Protein AF-A0A7L0TI26-F1 (afdb_monomer)

pLDDT: mean 75.17, std 16.86, range [39.56, 96.69]

Solvent-accessible surface area (backbone atoms only — not comparable to full-atom values): 11888 Å² total; per-residue (Å²): 134,84,81,83,80,82,78,73,81,81,73,83,84,64,82,58,52,67,58,52,54,49,54,55,62,73,55,52,99,80,68,76,98,76,77,72,77,77,75,80,73,85,70,81,77,80,80,77,80,80,79,79,77,79,92,80,79,85,79,78,82,95,80,79,99,70,81,89,44,79,84,71,50,60,67,69,59,46,51,52,57,52,65,76,45,57,50,60,48,44,63,67,46,39,44,74,75,40,71,71,47,29,54,59,55,62,37,57,66,60,28,47,56,49,36,55,70,67,40,94,54,92,70,87,73,80,82,53,95,85,63,59,37,62,58,51,36,33,55,49,52,52,47,53,54,57,57,67,57,74,48,76,88,57,86,88,82,86,71,92,84,65,85,91,72,90,79,91,79,82,87,86,130

Radius of gyration: 30.38 Å; Cα contacts (8 Å, |Δi|>4): 56; chains: 1; bounding box: 52×50×115 Å

Foldseek 3Di:
DDDDDDDDDDDPDDLCVVVVVVVVVVVPPPDDPDDDPPDPDPDDDDDDDPDDDDPDDDDDDDDDPDDPDLVVDDVVVNLVVVLPPQLCCLQPPQLVPDPVSVVVSPDLVSLVVSLVVLPPDDDPPPDDDPDDSSVSSNVSVVVCVCVVVVCPVPDDDDDSPDDDDDDDDDDDD

Sequence (173 aa):
PPPPAMEGSPAPHDPDRPAQEHVTRLRGPGTPPGCAPPPPTPGPSPPAPPSRPPSGLKRPPPEGGGAGGLLALPLELLLEICGYLGAREVRGVLPRVCRALREVARDAVAWRLRLQRSARGPFPVLEEEGFDWSAACVDLEEHLQRWGSGGASMEHFSLDEGHFASVDSVLLL

Nearest PDB structures (foldseek):
  2e32-assembly2_C  TM=8.661E-01  e=3.909E-02  Mus musculus
  2e31-assembly1_A  TM=8.065E-01  e=2.929E-02  Mus musculus
  3wso-assembly1_A  TM=8.003E-01  e=4.387E-02  Homo sapiens
  8zuh-assembly1_A  TM=8.034E-01  e=8.281E-02  Bos taurus

Secondary structure (DSSP, 8-state):
-PPPP-PPPPPP--TTHHHHHHHHHHH-TT--S--PPPPPP-PPPPPPPPP---S--PPPP--------GGGS-HHHHHHHHHTS-HHHHHHTHHHH-HHHHHHTT-HHHHHHHHHHHSSS-------TT--HHHHHHHHHHHHHHHHTTTTTPPP---S-------------

Organism: Podilymbus podiceps (NCBI:txid9252)

InterPro domains:
  IPR001810 F-box domain [PF12937] (71-112)
  IPR001810 F-box domain [PS50181] (67-114)
  IPR036047 F-box-like domain superfamily [SSF81383] (55-124)

Structure (mmCIF, N/CA/C/O backbone):
data_AF-A0A7L0TI26-F1
#
_entry.id   AF-A0A7L0TI26-F1
#
loop_
_atom_site.group_PDB
_atom_site.id
_atom_site.type_symbol
_atom_site.label_atom_id
_atom_site.label_alt_id
_atom_site.label_comp_id
_atom_site.label_asym_id
_atom_site.label_entity_id
_atom_site.label_seq_id
_atom_site.pdbx_PDB_ins_code
_atom_site.Cartn_x
_atom_site.Cartn_y
_atom_site.Cartn_z
_atom_site.occupancy
_atom_site.B_iso_or_equiv
_atom_site.auth_seq_id
_atom_site.auth_comp_id
_atom_site.auth_asym_id
_atom_site.auth_atom_id
_atom_site.pdbx_PDB_model_num
ATOM 1 N N . PRO A 1 1 ? 14.693 -17.197 -82.194 1.00 47.69 1 PRO A N 1
ATOM 2 C CA . PRO A 1 1 ? 15.148 -16.501 -80.962 1.00 47.69 1 PRO A CA 1
ATOM 3 C C . PRO A 1 1 ? 14.173 -16.849 -79.828 1.00 47.69 1 PRO A C 1
ATOM 5 O O . PRO A 1 1 ? 12.974 -16.738 -80.072 1.00 47.69 1 PRO A O 1
ATOM 8 N N . PRO A 1 2 ? 14.631 -17.355 -78.670 1.00 49.41 2 PRO A N 1
ATOM 9 C CA . PRO A 1 2 ? 13.745 -17.658 -77.545 1.00 49.41 2 PRO A CA 1
ATOM 10 C C . PRO A 1 2 ? 13.358 -16.370 -76.786 1.00 49.41 2 PRO A C 1
ATOM 12 O O . PRO A 1 2 ? 14.080 -15.375 -76.892 1.00 49.41 2 PRO A O 1
ATOM 15 N N . PRO A 1 3 ? 12.228 -16.351 -76.051 1.00 51.72 3 PRO A N 1
ATOM 16 C CA . PRO A 1 3 ? 11.813 -15.189 -75.265 1.00 51.72 3 PRO A CA 1
ATOM 17 C C . PRO A 1 3 ? 12.661 -15.040 -73.985 1.00 51.72 3 PRO A C 1
ATOM 19 O O . PRO A 1 3 ? 13.198 -16.038 -73.494 1.00 51.72 3 PRO A O 1
ATOM 22 N N . PRO A 1 4 ? 12.798 -13.815 -73.438 1.00 49.81 4 PRO A N 1
ATOM 23 C CA . PRO A 1 4 ? 13.584 -13.575 -72.234 1.00 49.81 4 PRO A CA 1
ATOM 24 C C . PRO A 1 4 ? 12.902 -14.181 -71.003 1.00 49.81 4 PRO A C 1
ATOM 26 O O . PRO A 1 4 ? 11.681 -14.125 -70.852 1.00 49.81 4 PRO A O 1
ATOM 29 N N . ALA A 1 5 ? 13.721 -14.780 -70.139 1.00 46.53 5 ALA A N 1
ATOM 30 C CA . ALA A 1 5 ? 13.312 -15.341 -68.863 1.00 46.53 5 ALA A CA 1
ATOM 31 C C . ALA A 1 5 ? 12.714 -14.244 -67.970 1.00 46.53 5 ALA A C 1
ATOM 33 O O . ALA A 1 5 ? 13.304 -13.180 -67.799 1.00 46.53 5 ALA A O 1
ATOM 34 N N . MET A 1 6 ? 11.534 -14.518 -67.414 1.00 45.44 6 MET A N 1
ATOM 35 C CA . MET A 1 6 ? 10.911 -13.690 -66.386 1.00 45.44 6 MET A CA 1
ATOM 36 C C . MET A 1 6 ? 11.789 -13.753 -65.135 1.00 45.44 6 MET A C 1
ATOM 38 O O . MET A 1 6 ? 11.888 -14.798 -64.489 1.00 45.44 6 MET A O 1
ATOM 42 N N . GLU A 1 7 ? 12.463 -12.645 -64.849 1.00 47.31 7 GLU A N 1
ATOM 43 C CA . GLU A 1 7 ? 13.284 -12.449 -63.660 1.00 47.31 7 GLU A CA 1
ATOM 44 C C . GLU A 1 7 ? 12.394 -12.569 -62.412 1.00 47.31 7 GLU A C 1
ATOM 46 O O . GLU A 1 7 ? 11.306 -11.994 -62.343 1.00 47.31 7 GLU A O 1
ATOM 51 N N . GLY A 1 8 ? 12.819 -13.427 -61.483 1.00 46.88 8 GLY A N 1
ATOM 52 C CA . GLY A 1 8 ? 12.027 -13.874 -60.343 1.00 46.88 8 GLY A CA 1
ATOM 53 C C . GLY A 1 8 ? 11.617 -12.745 -59.399 1.00 46.88 8 GLY A C 1
ATOM 54 O O . GLY A 1 8 ? 12.334 -11.763 -59.221 1.00 46.88 8 GLY A O 1
ATOM 55 N N . SER A 1 9 ? 10.450 -12.919 -58.773 1.00 42.00 9 SER A N 1
ATOM 56 C CA . SER A 1 9 ? 9.929 -12.051 -57.715 1.00 42.00 9 SER A CA 1
ATOM 57 C C . SER A 1 9 ? 10.995 -11.729 -56.657 1.00 42.00 9 SER A C 1
ATOM 59 O O . SER A 1 9 ? 11.684 -12.649 -56.205 1.00 42.00 9 SER A O 1
ATOM 61 N N . PRO A 1 10 ? 11.114 -10.465 -56.207 1.00 49.81 10 PRO A N 1
ATOM 62 C CA . PRO A 1 10 ? 12.013 -10.126 -55.114 1.00 49.81 10 PRO A CA 1
ATOM 63 C C . PRO A 1 10 ? 11.556 -10.846 -53.841 1.00 49.81 10 PRO A C 1
ATOM 65 O O . PRO A 1 10 ? 10.379 -10.816 -53.479 1.00 49.81 10 PRO A O 1
ATOM 68 N N . ALA A 1 11 ? 12.497 -11.535 -53.196 1.00 60.22 11 ALA A N 1
ATOM 69 C CA . ALA A 1 11 ? 12.281 -12.225 -51.932 1.00 60.22 11 ALA A CA 1
ATOM 70 C C . ALA A 1 11 ? 11.734 -11.257 -50.860 1.00 60.22 11 ALA A C 1
ATOM 72 O O . ALA A 1 11 ? 12.069 -10.068 -50.894 1.00 60.22 11 ALA A O 1
ATOM 73 N N . PRO A 1 12 ? 10.918 -11.740 -49.903 1.00 58.12 12 PRO A N 1
ATOM 74 C CA . PRO A 1 12 ? 10.415 -10.910 -48.815 1.00 58.12 12 PRO A CA 1
ATOM 75 C C . PRO A 1 12 ? 11.590 -10.302 -48.043 1.00 58.12 12 PRO A C 1
ATOM 77 O O . PRO A 1 12 ? 12.512 -11.005 -47.628 1.00 58.12 12 PRO A O 1
ATOM 80 N N . HIS A 1 13 ? 11.571 -8.978 -47.903 1.00 62.72 13 HIS A N 1
ATOM 81 C CA . HIS A 1 13 ? 12.557 -8.229 -47.139 1.00 62.72 13 HIS A CA 1
ATOM 82 C C . HIS A 1 13 ? 12.367 -8.548 -45.653 1.00 62.72 13 HIS A C 1
ATOM 84 O O . HIS A 1 13 ? 11.463 -8.012 -45.020 1.00 62.72 13 HIS A O 1
ATOM 90 N N . ASP A 1 14 ? 13.190 -9.452 -45.126 1.00 71.12 14 ASP A N 1
ATOM 91 C CA . ASP A 1 14 ? 13.201 -9.830 -43.714 1.00 71.12 14 ASP A CA 1
ATOM 92 C C . ASP A 1 14 ? 13.801 -8.683 -42.869 1.00 71.12 14 ASP A C 1
ATOM 94 O O . ASP A 1 14 ? 15.000 -8.397 -43.005 1.00 71.12 14 ASP A O 1
ATOM 98 N N . PRO A 1 15 ? 12.996 -7.994 -42.037 1.00 66.50 15 PRO A N 1
ATOM 99 C CA . PRO A 1 15 ? 13.456 -6.866 -41.227 1.00 66.50 15 PRO A CA 1
ATOM 100 C C . PRO A 1 15 ? 14.434 -7.281 -40.115 1.00 66.50 15 PRO A C 1
ATOM 102 O O . PRO A 1 15 ? 15.206 -6.439 -39.652 1.00 66.50 15 PRO A O 1
ATOM 105 N N . ASP A 1 16 ? 14.478 -8.564 -39.736 1.00 69.69 16 ASP A N 1
ATOM 106 C CA . ASP A 1 16 ? 15.345 -9.071 -38.662 1.00 69.69 16 ASP A CA 1
ATOM 107 C C . ASP A 1 16 ? 16.745 -9.457 -39.151 1.00 69.69 16 ASP A C 1
ATOM 109 O O . ASP A 1 16 ? 17.682 -9.636 -38.361 1.00 69.69 16 ASP A O 1
ATOM 113 N N . ARG A 1 17 ? 16.927 -9.550 -40.469 1.00 75.19 17 ARG A N 1
ATOM 114 C CA . ARG A 1 17 ? 18.200 -9.897 -41.103 1.00 75.19 17 ARG A CA 1
ATOM 115 C C . ARG A 1 17 ? 19.400 -9.056 -40.612 1.00 75.19 17 ARG A C 1
ATOM 117 O O . ARG A 1 17 ? 20.415 -9.661 -40.254 1.00 75.19 17 ARG A O 1
ATOM 124 N N . PRO A 1 18 ? 19.356 -7.707 -40.545 1.00 74.00 18 PRO A N 1
ATOM 125 C CA . PRO A 1 18 ? 20.487 -6.912 -40.052 1.00 74.00 18 PRO A CA 1
ATOM 126 C C . PRO A 1 18 ? 20.828 -7.193 -38.579 1.00 74.00 18 PRO A C 1
ATOM 128 O O . PRO A 1 18 ? 22.011 -7.215 -38.218 1.00 74.00 18 PRO A O 1
ATOM 131 N N . ALA A 1 19 ? 19.824 -7.461 -37.738 1.00 69.94 19 ALA A N 1
ATOM 132 C CA . ALA A 1 19 ? 20.022 -7.828 -36.338 1.00 69.94 19 ALA A CA 1
ATOM 133 C C . ALA A 1 19 ? 20.722 -9.190 -36.216 1.00 69.94 19 ALA A C 1
ATOM 135 O O . ALA A 1 19 ? 21.720 -9.324 -35.501 1.00 69.94 19 ALA A O 1
ATOM 136 N N . GLN A 1 20 ? 20.256 -10.186 -36.975 1.00 74.12 20 GLN A N 1
ATOM 137 C CA . GLN A 1 20 ? 20.843 -11.528 -37.016 1.00 74.12 20 GLN A CA 1
ATOM 138 C C . GLN A 1 20 ? 22.291 -11.508 -37.528 1.00 74.12 20 GLN A C 1
ATOM 140 O O . GLN A 1 20 ? 23.161 -12.172 -36.955 1.00 74.12 20 GLN A O 1
ATOM 145 N N . GLU A 1 21 ? 22.589 -10.713 -38.560 1.00 78.19 21 GLU A N 1
ATOM 146 C CA . GLU A 1 21 ? 23.952 -10.526 -39.072 1.00 78.19 21 GLU A CA 1
ATOM 147 C C . GLU A 1 21 ? 24.871 -9.874 -38.024 1.00 78.19 21 GLU A C 1
ATOM 149 O O . GLU A 1 21 ? 26.036 -10.258 -37.891 1.00 78.19 21 GLU A O 1
ATOM 154 N N . HIS A 1 22 ? 24.365 -8.913 -37.242 1.00 69.69 22 HIS A N 1
ATOM 155 C CA . HIS A 1 22 ? 25.121 -8.295 -36.151 1.00 69.69 22 HIS A CA 1
ATOM 156 C C . HIS A 1 22 ? 25.422 -9.292 -35.020 1.00 69.69 22 HIS A C 1
ATOM 158 O O . HIS A 1 22 ? 26.583 -9.441 -34.637 1.00 69.69 22 HIS A O 1
ATOM 164 N N . VAL A 1 23 ? 24.418 -10.049 -34.558 1.00 75.31 23 VAL A N 1
ATOM 165 C CA . VAL A 1 23 ? 24.591 -11.119 -33.553 1.00 75.31 23 VAL A CA 1
ATOM 166 C C . VAL A 1 23 ? 25.590 -12.176 -34.034 1.00 75.31 23 VAL A C 1
ATOM 168 O O . VAL A 1 23 ? 26.449 -12.622 -33.272 1.00 75.31 23 VAL A O 1
ATOM 171 N N . THR A 1 24 ? 25.520 -12.549 -35.313 1.00 76.00 24 THR A N 1
ATOM 172 C CA . THR A 1 24 ? 26.429 -13.533 -35.917 1.00 76.00 24 THR A CA 1
ATOM 173 C C . THR A 1 24 ? 27.865 -13.009 -35.983 1.00 76.00 24 THR A C 1
ATOM 175 O O . THR A 1 24 ? 28.796 -13.753 -35.673 1.00 76.00 24 THR A O 1
ATOM 178 N N . ARG A 1 25 ? 28.063 -11.724 -36.313 1.00 72.62 25 ARG A N 1
ATOM 179 C CA . ARG A 1 25 ? 29.390 -11.081 -36.291 1.00 72.62 25 ARG A CA 1
ATOM 180 C C . ARG A 1 25 ? 29.990 -11.028 -34.886 1.00 72.62 25 ARG A C 1
ATOM 182 O O . ARG A 1 25 ? 31.181 -11.291 -34.742 1.00 72.62 25 ARG A O 1
ATOM 189 N N . LEU A 1 26 ? 29.180 -10.742 -33.865 1.00 67.25 26 LEU A N 1
ATOM 190 C CA . LEU A 1 26 ? 29.629 -10.722 -32.467 1.00 67.25 26 LEU A CA 1
ATOM 191 C C . LEU A 1 26 ? 29.969 -12.118 -31.925 1.00 67.25 26 LEU A C 1
ATOM 193 O O . LEU A 1 26 ? 30.848 -12.240 -31.076 1.00 67.25 26 LEU A O 1
ATOM 197 N N . ARG A 1 27 ? 29.310 -13.177 -32.419 1.00 69.06 27 ARG A N 1
ATOM 198 C CA . ARG A 1 27 ? 29.571 -14.561 -31.981 1.00 69.06 27 ARG A CA 1
ATOM 199 C C . ARG A 1 27 ? 30.956 -15.097 -32.369 1.00 69.06 27 ARG A C 1
ATOM 201 O O . ARG A 1 27 ? 31.422 -16.024 -31.714 1.00 69.06 27 ARG A O 1
ATOM 208 N N . GLY A 1 28 ? 31.618 -14.524 -33.380 1.00 57.25 28 GLY A N 1
ATOM 209 C CA . GLY A 1 28 ? 32.938 -14.958 -33.859 1.00 57.25 28 GLY A CA 1
ATOM 210 C C . GLY A 1 28 ? 32.989 -16.414 -34.378 1.00 57.25 28 GLY A C 1
ATOM 211 O O . GLY A 1 28 ? 32.074 -17.211 -34.155 1.00 57.25 28 GLY A O 1
ATOM 212 N N . PRO A 1 29 ? 34.055 -16.820 -35.092 1.00 54.50 29 PRO A N 1
ATOM 213 C CA . PRO A 1 29 ? 34.255 -18.209 -35.498 1.00 54.50 29 PRO A CA 1
ATOM 214 C C . PRO A 1 29 ? 34.788 -19.016 -34.306 1.00 54.50 29 PRO A C 1
ATOM 216 O O . PRO A 1 29 ? 35.989 -19.242 -34.184 1.00 54.50 29 PRO A O 1
ATOM 219 N N . GLY A 1 30 ? 33.913 -19.411 -33.379 1.00 51.66 30 GLY A N 1
ATOM 220 C CA . GLY A 1 30 ? 34.376 -20.149 -32.200 1.00 51.66 30 GLY A CA 1
ATOM 221 C C . GLY A 1 30 ? 33.335 -20.719 -31.245 1.00 51.66 30 GLY A C 1
ATOM 222 O O . GLY A 1 30 ? 33.731 -21.318 -30.250 1.00 51.66 30 GLY A O 1
ATOM 223 N N . THR A 1 31 ? 32.030 -20.589 -31.496 1.00 46.47 31 THR A N 1
ATOM 224 C CA . THR A 1 31 ? 31.023 -21.186 -30.603 1.00 46.47 31 THR A CA 1
ATOM 225 C C . THR A 1 31 ? 30.113 -22.140 -31.377 1.00 46.47 31 THR A C 1
ATOM 227 O O . THR A 1 31 ? 29.402 -21.691 -32.277 1.00 46.47 31 THR A O 1
ATOM 230 N N . PRO A 1 32 ? 30.121 -23.454 -31.076 1.00 49.56 32 PRO A N 1
ATOM 231 C CA . PRO A 1 32 ? 29.207 -24.393 -31.714 1.00 49.56 32 PRO A CA 1
ATOM 232 C C . PRO A 1 32 ? 27.744 -24.041 -31.382 1.00 49.56 32 PRO A C 1
ATOM 234 O O . PRO A 1 32 ? 27.464 -23.511 -30.299 1.00 49.56 32 PRO A O 1
ATOM 237 N N . PRO A 1 33 ? 26.787 -24.352 -32.274 1.00 50.62 33 PRO A N 1
ATOM 238 C CA . PRO A 1 33 ? 25.368 -24.214 -31.988 1.00 50.62 33 PRO A CA 1
ATOM 239 C C . PRO A 1 33 ? 24.974 -25.323 -31.010 1.00 50.62 33 PRO A C 1
ATOM 241 O O . PRO A 1 33 ? 24.656 -26.438 -31.406 1.00 50.62 33 PRO A O 1
ATOM 244 N N . GLY A 1 34 ? 25.072 -25.047 -29.714 1.00 50.56 34 GLY A N 1
ATOM 245 C CA . GLY A 1 34 ? 24.763 -26.053 -28.705 1.00 50.56 34 GLY A CA 1
ATOM 246 C C . GLY A 1 34 ? 25.492 -25.828 -27.397 1.00 50.56 34 GLY A C 1
ATOM 247 O O . GLY A 1 34 ? 26.271 -26.668 -26.972 1.00 50.56 34 GLY A O 1
ATOM 248 N N . CYS A 1 35 ? 25.220 -24.710 -26.736 1.00 39.56 35 CYS A N 1
ATOM 249 C CA . CYS A 1 35 ? 25.340 -24.671 -25.286 1.00 39.56 35 CYS A CA 1
ATOM 250 C C . CYS A 1 35 ? 23.985 -24.214 -24.759 1.00 39.56 35 CYS A C 1
ATOM 252 O O . CYS A 1 35 ? 23.772 -23.053 -24.421 1.00 39.56 35 CYS A O 1
ATOM 254 N N . ALA A 1 36 ? 23.019 -25.134 -24.810 1.00 50.75 36 ALA A N 1
ATOM 255 C CA . ALA A 1 36 ? 21.872 -25.030 -23.929 1.00 50.75 36 ALA A CA 1
ATOM 256 C C . ALA A 1 36 ? 22.425 -24.965 -22.494 1.00 50.75 36 ALA A C 1
ATOM 258 O O . ALA A 1 36 ? 23.308 -25.767 -22.167 1.00 50.75 36 ALA A O 1
ATOM 259 N N . PRO A 1 37 ? 21.963 -24.034 -21.642 1.00 55.78 37 PRO A N 1
ATOM 260 C CA . PRO A 1 37 ? 22.265 -24.136 -20.225 1.00 55.78 37 PRO A CA 1
ATOM 261 C C . PRO A 1 37 ? 21.799 -25.525 -19.757 1.00 55.78 37 PRO A C 1
ATOM 263 O O . PRO A 1 37 ? 20.734 -25.979 -20.194 1.00 55.78 37 PRO A O 1
ATOM 266 N N . PRO A 1 38 ? 22.587 -26.240 -18.935 1.00 56.94 38 PRO A N 1
ATOM 267 C CA . PRO A 1 38 ? 22.138 -27.516 -18.403 1.00 56.94 38 PRO A CA 1
ATOM 268 C C . PRO A 1 38 ? 20.784 -27.303 -17.708 1.00 56.94 38 PRO A C 1
ATOM 270 O O . PRO A 1 38 ? 20.588 -26.255 -17.081 1.00 56.94 38 PRO A O 1
ATOM 273 N N . PRO A 1 39 ? 19.837 -28.252 -17.812 1.00 60.09 39 PRO A N 1
ATOM 274 C CA . PRO A 1 39 ? 18.621 -28.168 -17.020 1.00 60.09 39 PRO A CA 1
ATOM 275 C C . PRO A 1 39 ? 19.021 -28.040 -15.544 1.00 60.09 39 PRO A C 1
ATOM 277 O O . PRO A 1 39 ? 19.988 -28.690 -15.126 1.00 60.09 39 PRO A O 1
ATOM 280 N N . PRO A 1 40 ? 18.322 -27.214 -14.746 1.00 50.47 40 PRO A N 1
ATOM 281 C CA . PRO A 1 40 ? 18.571 -27.179 -13.317 1.00 50.47 40 PRO A CA 1
ATOM 282 C C . PRO A 1 40 ? 18.421 -28.604 -12.783 1.00 50.47 40 PRO A C 1
ATOM 284 O O . PRO A 1 40 ? 17.412 -29.274 -13.014 1.00 50.47 40 PRO A O 1
ATOM 287 N N . THR A 1 41 ? 19.459 -29.087 -12.109 1.00 54.56 41 THR A N 1
ATOM 288 C CA . THR A 1 41 ? 19.406 -30.325 -11.340 1.00 54.56 41 THR A CA 1
ATOM 289 C C . THR A 1 41 ? 18.197 -30.259 -10.403 1.00 54.56 41 THR A C 1
ATOM 291 O O . THR A 1 41 ? 18.020 -29.240 -9.729 1.00 54.56 41 THR A O 1
ATOM 294 N N . PRO A 1 42 ? 17.347 -31.300 -10.329 1.00 54.09 42 PRO A N 1
ATOM 295 C CA . PRO A 1 42 ? 16.306 -31.343 -9.317 1.00 54.09 42 PRO A CA 1
ATOM 296 C C . PRO A 1 42 ? 16.991 -31.367 -7.949 1.00 54.09 42 PRO A C 1
ATOM 298 O O . PRO A 1 42 ? 17.608 -32.358 -7.557 1.00 54.09 42 PRO A O 1
ATOM 301 N N . GLY A 1 43 ? 16.942 -30.230 -7.254 1.00 49.78 43 GLY A N 1
ATOM 302 C CA . GLY A 1 43 ? 17.369 -30.126 -5.868 1.00 49.78 43 GLY A CA 1
ATOM 303 C C . GLY A 1 43 ? 16.568 -31.095 -4.991 1.00 49.78 43 GLY A C 1
ATOM 304 O O . GLY A 1 43 ? 15.442 -31.462 -5.343 1.00 49.78 43 GLY A O 1
ATOM 305 N N . PRO A 1 44 ? 17.138 -31.543 -3.861 1.00 57.88 44 PRO A N 1
ATOM 306 C CA . PRO A 1 44 ? 16.470 -32.479 -2.969 1.00 57.88 44 PRO A CA 1
ATOM 307 C C . PRO A 1 44 ? 15.127 -31.908 -2.501 1.00 57.88 44 PRO A C 1
ATOM 309 O O . PRO A 1 44 ? 15.024 -30.729 -2.159 1.00 57.88 44 PRO A O 1
ATOM 312 N N . SER A 1 45 ? 14.099 -32.759 -2.510 1.00 61.16 45 SER A N 1
ATOM 313 C CA . SER A 1 45 ? 12.752 -32.434 -2.043 1.00 61.16 45 SER A CA 1
ATOM 314 C C . SER A 1 45 ? 12.782 -31.765 -0.663 1.00 61.16 45 SER A C 1
ATOM 316 O O . SER A 1 45 ? 13.567 -32.180 0.195 1.00 61.16 45 SER A O 1
ATOM 318 N N . PRO A 1 46 ? 11.915 -30.769 -0.407 1.00 63.94 46 PRO A N 1
ATOM 319 C CA . PRO A 1 46 ? 11.802 -30.191 0.923 1.00 63.94 46 PRO A CA 1
ATOM 320 C C . PRO A 1 46 ? 11.355 -31.274 1.922 1.00 63.94 46 PRO A C 1
ATOM 322 O O . PRO A 1 46 ? 10.488 -32.089 1.588 1.00 63.94 46 PRO A O 1
ATOM 325 N N . PRO A 1 47 ? 11.917 -31.310 3.143 1.00 60.28 47 PRO A N 1
ATOM 326 C CA . PRO A 1 47 ? 11.420 -32.199 4.180 1.00 60.28 47 PRO A CA 1
ATOM 327 C C . PRO A 1 47 ? 9.965 -31.848 4.513 1.00 60.28 47 PRO A C 1
ATOM 329 O O . PRO A 1 47 ? 9.580 -30.678 4.557 1.00 60.28 47 PRO A O 1
ATOM 332 N N . ALA A 1 48 ? 9.162 -32.890 4.730 1.00 59.47 48 ALA A N 1
ATOM 333 C CA . ALA A 1 48 ? 7.762 -32.795 5.118 1.00 59.47 48 ALA A CA 1
ATOM 334 C C . ALA A 1 48 ? 7.565 -31.844 6.318 1.00 59.47 48 ALA A C 1
ATOM 336 O O . ALA A 1 48 ? 8.420 -31.802 7.210 1.00 59.47 48 ALA A O 1
ATOM 337 N N . PRO A 1 49 ? 6.442 -31.103 6.386 1.00 66.31 49 PRO A N 1
ATOM 338 C CA . PRO A 1 49 ? 6.147 -30.277 7.548 1.00 66.31 49 PRO A CA 1
ATOM 339 C C . PRO A 1 49 ? 6.039 -31.161 8.802 1.00 66.31 49 PRO A C 1
ATOM 341 O O . PRO A 1 49 ? 5.458 -32.250 8.728 1.00 66.31 49 PRO A O 1
ATOM 344 N N . PRO A 1 50 ? 6.567 -30.726 9.960 1.00 58.94 50 PRO A N 1
ATOM 345 C CA . PRO A 1 50 ? 6.400 -31.469 11.197 1.00 58.94 50 PRO A CA 1
ATOM 346 C C . PRO A 1 50 ? 4.915 -31.600 11.543 1.00 58.94 50 PRO A C 1
ATOM 348 O O . PRO A 1 50 ? 4.130 -30.655 11.442 1.00 58.94 50 PRO A O 1
ATOM 351 N N . SER A 1 51 ? 4.557 -32.814 11.951 1.00 53.62 51 SER A N 1
ATOM 352 C CA . SER A 1 51 ? 3.228 -33.227 12.370 1.00 53.62 51 SER A CA 1
ATOM 353 C C . SER A 1 51 ? 2.592 -32.241 13.348 1.00 53.62 51 SER A C 1
ATOM 355 O O . SER A 1 51 ? 3.143 -31.910 14.397 1.00 53.62 51 SER A O 1
ATOM 357 N N . ARG A 1 52 ? 1.378 -31.824 12.989 1.00 58.72 52 ARG A N 1
ATOM 358 C CA . ARG A 1 52 ? 0.393 -31.123 13.816 1.00 58.72 52 ARG A CA 1
ATOM 359 C C . ARG A 1 52 ? 0.367 -31.691 15.253 1.00 58.72 52 ARG A C 1
ATOM 361 O O . ARG A 1 52 ? 0.164 -32.898 15.399 1.00 58.72 52 ARG A O 1
ATOM 368 N N . PRO A 1 53 ? 0.513 -30.870 16.311 1.00 62.16 53 PRO A N 1
ATOM 369 C CA . PRO A 1 53 ? 0.322 -31.350 17.676 1.00 62.16 53 PRO A CA 1
ATOM 370 C C . PRO A 1 53 ? -1.151 -31.747 17.899 1.00 62.16 53 PRO A C 1
ATOM 372 O O . PRO A 1 53 ? -2.050 -31.167 17.274 1.00 62.16 53 PRO A O 1
ATOM 375 N N . PRO A 1 54 ? -1.428 -32.744 18.759 1.00 50.03 54 PRO A N 1
ATOM 376 C CA . PRO A 1 54 ? -2.778 -33.237 18.987 1.00 50.03 54 PRO A CA 1
ATOM 377 C C . PRO A 1 54 ? -3.671 -32.136 19.566 1.00 50.03 54 PRO A C 1
ATOM 379 O O . PRO A 1 54 ? -3.318 -31.444 20.520 1.00 50.03 54 PRO A O 1
ATOM 382 N N . SER A 1 55 ? -4.860 -31.994 18.979 1.00 56.59 55 SER A N 1
ATOM 383 C CA . SER A 1 55 ? -5.962 -31.218 19.540 1.00 56.59 55 SER A CA 1
ATOM 384 C C . SER A 1 55 ? -6.272 -31.731 20.946 1.00 56.59 55 SER A C 1
ATOM 386 O O . SER A 1 55 ? -6.756 -32.847 21.105 1.00 56.59 55 SER A O 1
ATOM 388 N N . GLY A 1 56 ? -5.990 -30.921 21.965 1.00 55.59 56 GLY A N 1
ATOM 389 C CA . GLY A 1 56 ? -6.228 -31.333 23.342 1.00 55.59 56 GLY A CA 1
ATOM 390 C C . GLY A 1 56 ? -5.758 -30.337 24.392 1.00 55.59 56 GLY A C 1
ATOM 391 O O . GLY A 1 56 ? -5.004 -30.718 25.277 1.00 55.59 56 GLY A O 1
ATOM 392 N N . LEU A 1 57 ? -6.224 -29.084 24.344 1.00 49.50 57 LEU A N 1
ATOM 393 C CA . LEU A 1 57 ? -6.283 -28.264 25.557 1.00 49.50 57 LEU A CA 1
ATOM 394 C C . LEU A 1 57 ? -7.729 -27.872 25.863 1.00 49.50 57 LEU A C 1
ATOM 396 O O . LEU A 1 57 ? -8.412 -27.173 25.119 1.00 49.50 57 LEU A O 1
ATOM 400 N N . LYS A 1 58 ? -8.170 -28.413 26.993 1.00 51.88 58 LYS A N 1
ATOM 401 C CA . LYS A 1 58 ? -9.451 -28.255 27.668 1.00 51.88 58 LYS A CA 1
ATOM 402 C C . LYS A 1 58 ? -9.721 -26.761 27.908 1.00 51.88 58 LYS A C 1
ATOM 404 O O . LYS A 1 58 ? -8.972 -26.109 28.627 1.00 51.88 58 LYS A O 1
ATOM 409 N N . ARG A 1 59 ? -10.780 -26.228 27.290 1.00 52.81 59 ARG A N 1
ATOM 410 C CA . ARG A 1 59 ? -11.275 -24.856 27.492 1.00 52.81 59 ARG A CA 1
ATOM 411 C C . ARG A 1 59 ? -11.694 -24.675 28.968 1.00 52.81 59 ARG A C 1
ATOM 413 O O . ARG A 1 59 ? -12.551 -25.441 29.410 1.00 52.81 59 ARG A O 1
ATOM 420 N N . PRO A 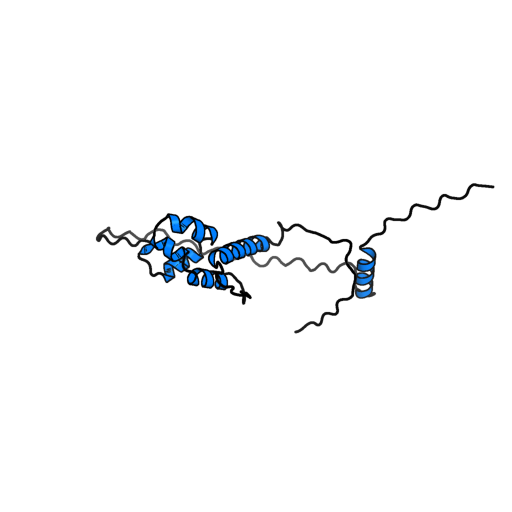1 60 ? -11.135 -23.715 29.729 1.00 56.56 60 PRO A N 1
ATOM 421 C CA . PRO A 1 60 ? -11.683 -23.343 31.034 1.00 56.56 60 PRO A CA 1
ATOM 422 C C . PRO A 1 60 ? -13.014 -22.574 30.871 1.00 56.56 60 PRO A C 1
ATOM 424 O O . PRO A 1 60 ? -13.269 -22.026 29.794 1.00 56.56 60 PRO A O 1
ATOM 427 N N . PRO A 1 61 ? -13.895 -22.585 31.890 1.00 53.47 61 PRO A N 1
ATOM 428 C CA . PRO A 1 61 ? -15.267 -22.081 31.787 1.00 53.47 61 PRO A CA 1
ATOM 429 C C . PRO A 1 61 ? -15.335 -20.556 31.562 1.00 53.47 61 PRO A C 1
ATOM 431 O O . PRO A 1 61 ? -14.378 -19.849 31.881 1.00 53.47 61 PRO A O 1
ATOM 434 N N . PRO A 1 62 ? -16.452 -20.042 31.005 1.00 57.50 62 PRO A N 1
ATOM 435 C CA . PRO A 1 62 ? -16.614 -18.631 30.682 1.00 57.50 62 PRO A CA 1
ATOM 436 C C . PRO A 1 62 ? -17.067 -17.846 31.917 1.00 57.50 62 PRO A C 1
ATOM 438 O O . PRO A 1 62 ? -18.244 -17.837 32.254 1.00 57.50 62 PRO A O 1
ATOM 441 N N . GLU A 1 63 ? -16.139 -17.154 32.567 1.00 48.94 63 GLU A N 1
ATOM 442 C CA . GLU A 1 63 ? -16.440 -16.216 33.650 1.00 48.94 63 GLU A CA 1
ATOM 443 C C . GLU A 1 63 ? -15.798 -14.863 33.301 1.00 48.94 63 GLU A C 1
ATOM 445 O O . GLU A 1 63 ? -14.576 -14.756 33.218 1.00 48.94 63 GLU A O 1
ATOM 450 N N . GLY A 1 64 ? -16.626 -13.837 33.070 1.00 44.88 64 GLY A N 1
ATOM 451 C CA . GLY A 1 64 ? -16.192 -12.437 32.968 1.00 44.88 64 GLY A CA 1
ATOM 452 C C . GLY A 1 64 ? -16.357 -11.800 31.586 1.00 44.88 64 GLY A C 1
ATOM 453 O O . GLY A 1 64 ? -15.508 -11.927 30.709 1.00 44.88 64 GLY A O 1
ATOM 454 N N . GLY A 1 65 ? -17.455 -11.062 31.406 1.00 52.97 65 GLY A N 1
ATOM 455 C CA . GLY A 1 65 ? -17.729 -10.230 30.236 1.00 52.97 65 GLY A CA 1
ATOM 456 C C . GLY A 1 65 ? -16.665 -9.154 30.005 1.00 52.97 65 GLY A C 1
ATOM 457 O O . GLY A 1 65 ? -16.664 -8.111 30.647 1.00 52.97 65 GLY A O 1
ATOM 458 N N . GLY A 1 66 ? -15.800 -9.413 29.032 1.00 52.06 66 GLY A N 1
ATOM 459 C CA . GLY A 1 66 ? -14.857 -8.476 28.433 1.00 52.06 66 GLY A CA 1
ATOM 460 C C . GLY A 1 66 ? -14.334 -9.127 27.162 1.00 52.06 66 GLY A C 1
ATOM 461 O O . GLY A 1 66 ? -13.267 -9.726 27.157 1.00 52.06 66 GLY A O 1
ATOM 462 N N . ALA A 1 67 ? -15.167 -9.144 26.121 1.00 53.50 67 ALA A N 1
ATOM 463 C CA . ALA A 1 67 ? -14.905 -9.877 24.891 1.00 53.50 67 ALA A CA 1
ATOM 464 C C . ALA A 1 67 ? -13.572 -9.437 24.263 1.00 53.50 67 ALA A C 1
ATOM 466 O O . ALA A 1 67 ? -13.455 -8.320 23.760 1.00 53.50 67 ALA A O 1
ATOM 467 N N . GLY A 1 68 ? -12.587 -10.339 24.267 1.00 67.56 68 GLY A N 1
ATOM 468 C CA . GLY A 1 68 ? -11.351 -10.230 23.494 1.00 67.56 68 GLY A CA 1
ATOM 469 C C . GLY A 1 68 ? -11.648 -10.272 21.996 1.00 67.56 68 GLY A C 1
ATOM 470 O O . GLY A 1 68 ? -11.522 -11.312 21.356 1.00 67.56 68 GLY A O 1
ATOM 471 N N . GLY A 1 69 ? -12.125 -9.151 21.460 1.00 83.62 69 GLY A N 1
ATOM 472 C CA . GLY A 1 69 ? -12.406 -8.958 20.042 1.00 83.62 69 GLY A CA 1
ATOM 473 C C . GLY A 1 69 ? -11.233 -8.315 19.308 1.00 83.62 69 GLY A C 1
ATOM 474 O O . GLY A 1 69 ? -10.333 -7.751 19.920 1.00 83.62 69 GLY A O 1
ATOM 475 N N . LEU A 1 70 ? -11.287 -8.336 17.975 1.00 89.50 70 LEU A N 1
ATOM 476 C CA . LEU A 1 70 ? -10.284 -7.724 17.093 1.00 89.50 70 LEU A CA 1
ATOM 477 C C . LEU A 1 70 ? -9.952 -6.266 17.478 1.00 89.50 70 LEU A C 1
ATOM 479 O O . LEU A 1 70 ? -8.804 -5.853 17.400 1.00 89.50 70 LEU A O 1
ATOM 483 N N . LEU A 1 71 ? -10.953 -5.500 17.925 1.00 89.81 71 LEU A N 1
ATOM 484 C CA . LEU A 1 71 ? -10.803 -4.087 18.299 1.00 89.81 71 LEU A CA 1
ATOM 485 C C . LEU A 1 71 ? -10.270 -3.863 19.722 1.00 89.81 71 LEU A C 1
ATOM 487 O O . LEU A 1 71 ? -10.015 -2.724 20.092 1.00 89.81 71 LEU A O 1
ATOM 491 N N . ALA A 1 72 ? -10.136 -4.920 20.526 1.00 92.31 72 ALA A N 1
ATOM 492 C CA . ALA A 1 72 ? -9.488 -4.853 21.835 1.00 92.31 72 ALA A CA 1
ATOM 493 C C . ALA A 1 72 ? -7.963 -5.041 21.732 1.00 92.31 72 ALA A C 1
ATOM 495 O O . ALA A 1 72 ? -7.258 -4.921 22.732 1.00 92.31 72 ALA A O 1
ATOM 496 N N . LEU A 1 73 ? -7.457 -5.365 20.537 1.00 92.62 73 LEU A N 1
ATOM 497 C CA . LEU A 1 73 ? -6.030 -5.498 20.277 1.00 92.62 73 LEU A CA 1
ATOM 498 C C . LEU A 1 73 ? -5.350 -4.120 20.227 1.00 92.62 73 LEU A C 1
ATOM 500 O O . LEU A 1 73 ? -5.964 -3.153 19.769 1.00 92.62 73 LEU A O 1
ATOM 504 N N . PRO A 1 74 ? -4.064 -4.038 20.613 1.00 93.06 74 PRO A N 1
ATOM 505 C CA . PRO A 1 74 ? -3.204 -2.918 20.248 1.00 93.06 74 PRO A CA 1
ATOM 506 C C . PRO A 1 74 ? -3.257 -2.637 18.741 1.00 93.06 74 PRO A C 1
ATOM 508 O O . PRO A 1 74 ? -3.363 -3.562 17.926 1.00 93.06 74 PRO A O 1
ATOM 511 N N . LEU A 1 75 ? -3.176 -1.358 18.374 1.00 89.75 75 LEU A N 1
ATOM 512 C CA . LEU A 1 75 ? -3.317 -0.901 16.990 1.00 89.75 75 LEU A CA 1
ATOM 513 C C . LEU A 1 75 ? -2.280 -1.550 16.065 1.00 89.75 75 LEU A C 1
ATOM 515 O O . LEU A 1 75 ? -2.590 -1.867 14.922 1.00 89.75 75 LEU A O 1
ATOM 519 N N . GLU A 1 76 ? -1.077 -1.808 16.563 1.00 93.44 76 GLU A N 1
ATOM 520 C CA . GLU A 1 76 ? 0.016 -2.437 15.826 1.00 93.44 76 GLU A CA 1
ATOM 521 C C . GLU A 1 76 ? -0.364 -3.846 15.363 1.00 93.44 76 GLU A C 1
ATOM 523 O O . GLU A 1 76 ? -0.155 -4.194 14.203 1.00 93.44 76 GLU A O 1
ATOM 528 N N . LEU A 1 77 ? -0.988 -4.641 16.242 1.00 93.19 77 LEU A N 1
ATOM 529 C CA . LEU A 1 77 ? -1.452 -5.986 15.895 1.00 93.19 77 LEU A CA 1
ATOM 530 C C . LEU A 1 77 ? -2.617 -5.932 14.911 1.00 93.19 77 LEU A C 1
ATOM 532 O O . LEU A 1 77 ? -2.692 -6.753 14.000 1.00 93.19 77 LEU A O 1
ATOM 536 N N . LEU A 1 78 ? -3.513 -4.956 15.065 1.00 92.19 78 LEU A N 1
ATOM 537 C CA . LEU A 1 78 ? -4.602 -4.743 14.118 1.00 92.19 78 LEU A CA 1
ATOM 538 C C . LEU A 1 78 ? -4.070 -4.381 12.722 1.00 92.19 78 LEU A C 1
ATOM 540 O O . LEU A 1 78 ? -4.529 -4.944 11.730 1.00 92.19 78 LEU A O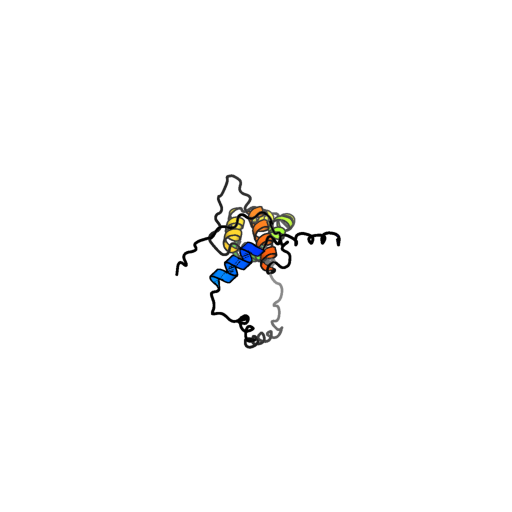 1
ATOM 544 N N . LEU A 1 79 ? -3.090 -3.477 12.642 1.00 91.94 79 LEU A N 1
ATOM 545 C CA . LEU A 1 79 ? -2.441 -3.083 11.390 1.00 91.94 79 LEU A CA 1
ATOM 546 C C . LEU A 1 79 ? -1.661 -4.238 10.762 1.00 91.94 79 LEU A C 1
ATOM 548 O O . LEU A 1 79 ? -1.675 -4.379 9.540 1.00 91.94 79 LEU A O 1
ATOM 552 N N . GLU A 1 80 ? -1.025 -5.081 11.574 1.00 93.75 80 GLU A N 1
ATOM 553 C CA . GLU A 1 80 ? -0.337 -6.274 11.085 1.00 93.75 80 GLU A CA 1
ATOM 554 C C . GLU A 1 80 ? -1.325 -7.291 10.502 1.00 93.75 80 GLU A C 1
ATOM 556 O O . GLU A 1 80 ? -1.129 -7.767 9.387 1.00 93.75 80 GLU A O 1
ATOM 561 N N . ILE A 1 81 ? -2.454 -7.541 11.178 1.00 93.44 81 ILE A N 1
ATOM 562 C CA . ILE A 1 81 ? -3.549 -8.367 10.638 1.00 93.44 81 ILE A CA 1
ATOM 563 C C . ILE A 1 81 ? -4.054 -7.788 9.309 1.00 93.44 81 ILE A C 1
ATOM 565 O O . ILE A 1 81 ? -4.214 -8.525 8.335 1.00 93.44 81 ILE A O 1
ATOM 569 N N . CYS A 1 82 ? -4.265 -6.471 9.238 1.00 92.19 82 CYS A N 1
ATOM 570 C CA . CYS A 1 82 ? -4.647 -5.789 8.000 1.00 92.19 82 CYS A CA 1
ATOM 571 C C . CYS A 1 82 ? -3.572 -5.885 6.904 1.00 92.19 82 CYS A C 1
ATOM 573 O O . CYS A 1 82 ? -3.913 -5.828 5.724 1.00 92.19 82 CYS A O 1
ATOM 575 N N . GLY A 1 83 ? -2.297 -6.049 7.265 1.00 91.50 83 GLY A N 1
ATOM 576 C CA . GLY A 1 83 ? -1.191 -6.265 6.330 1.00 91.50 83 GLY A CA 1
ATOM 577 C C . GLY A 1 83 ? -1.283 -7.589 5.568 1.00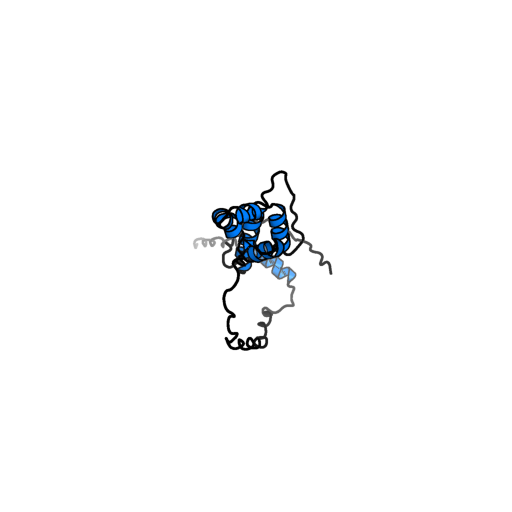 91.50 83 GLY A C 1
ATOM 578 O O . GLY A 1 83 ? -0.834 -7.660 4.429 1.00 91.50 83 GLY A O 1
ATOM 579 N N . TYR A 1 84 ? -1.926 -8.608 6.147 1.00 92.94 84 TYR A N 1
ATOM 580 C CA . TYR A 1 84 ? -2.187 -9.889 5.474 1.00 92.94 84 TYR A CA 1
ATOM 581 C C . TYR A 1 84 ? -3.418 -9.872 4.559 1.00 92.94 84 TYR A C 1
ATOM 583 O O . TYR A 1 84 ? -3.621 -10.800 3.777 1.00 92.94 84 TYR A O 1
ATOM 591 N N . LEU A 1 85 ? -4.261 -8.846 4.662 1.00 94.69 85 LEU A N 1
ATOM 592 C CA . LEU A 1 85 ? -5.415 -8.649 3.786 1.00 94.69 85 LEU A CA 1
ATOM 593 C C . LEU A 1 85 ? -4.985 -7.830 2.575 1.00 94.69 85 LEU A C 1
ATOM 595 O O . LEU A 1 85 ? -4.206 -6.900 2.748 1.00 94.69 85 LEU A O 1
ATOM 599 N N . GLY A 1 86 ? -5.518 -8.101 1.382 1.00 94.31 86 GLY A N 1
ATOM 600 C CA .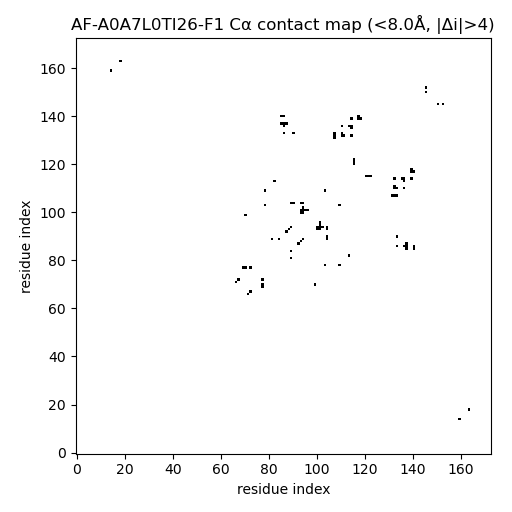 GLY A 1 86 ? -5.229 -7.292 0.194 1.00 94.31 86 GLY A CA 1
ATOM 601 C C . GLY A 1 86 ? -5.666 -5.831 0.356 1.00 94.31 86 GLY A C 1
ATOM 602 O O . GLY A 1 86 ? -6.624 -5.510 1.074 1.00 94.31 86 GLY A O 1
ATOM 603 N N . ALA A 1 87 ? -4.946 -4.911 -0.290 1.00 95.81 87 ALA A N 1
ATOM 604 C CA . ALA A 1 87 ? -5.190 -3.475 -0.154 1.00 95.81 87 ALA A CA 1
ATOM 605 C C . ALA A 1 87 ? -6.605 -3.106 -0.615 1.00 95.81 87 ALA A C 1
ATOM 607 O O . ALA A 1 87 ? -7.259 -2.231 -0.041 1.00 95.81 87 ALA A O 1
ATOM 608 N N . ARG A 1 88 ? -7.127 -3.822 -1.616 1.00 95.69 88 ARG A N 1
ATOM 609 C CA . ARG A 1 88 ? -8.480 -3.619 -2.133 1.00 95.69 88 ARG A CA 1
ATOM 610 C C . ARG A 1 88 ? -9.544 -3.941 -1.083 1.00 95.69 88 ARG A C 1
ATOM 612 O O . ARG A 1 88 ? -10.514 -3.189 -0.955 1.00 95.69 88 ARG A O 1
ATOM 619 N N . GLU A 1 89 ? -9.359 -5.000 -0.304 1.00 95.31 89 GLU A N 1
ATOM 620 C CA . GLU A 1 89 ? -10.263 -5.404 0.775 1.00 95.31 89 GLU A CA 1
ATOM 621 C C . GLU A 1 89 ? -10.173 -4.437 1.958 1.00 95.31 89 GLU A C 1
ATOM 623 O O . GLU A 1 89 ? -11.201 -4.001 2.486 1.00 95.31 89 GLU A O 1
ATOM 628 N N . VAL A 1 90 ? -8.956 -4.041 2.338 1.00 95.56 90 VAL A N 1
ATOM 629 C CA . VAL A 1 90 ? -8.731 -3.073 3.422 1.00 95.56 90 VAL A CA 1
ATOM 630 C C . VAL A 1 90 ? -9.349 -1.717 3.084 1.00 95.56 90 VAL A C 1
ATOM 632 O O . VAL A 1 90 ? -10.003 -1.118 3.934 1.00 95.56 90 VAL A O 1
ATOM 635 N N . ARG A 1 91 ? -9.229 -1.257 1.834 1.00 95.25 91 ARG A N 1
ATOM 636 C CA . ARG A 1 91 ? -9.808 0.014 1.371 1.00 95.25 91 ARG A CA 1
ATOM 637 C C . ARG A 1 91 ? -11.321 -0.062 1.146 1.00 95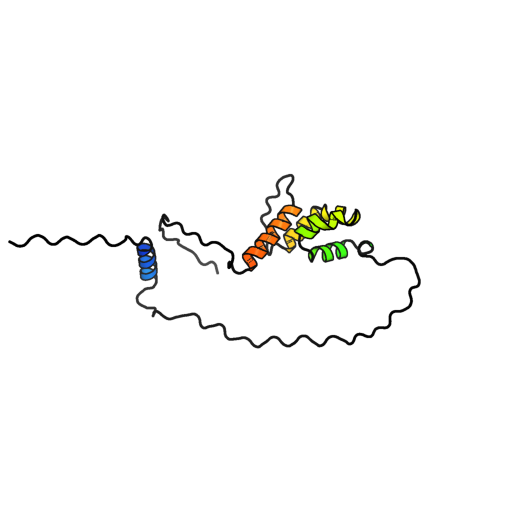.25 91 ARG A C 1
ATOM 639 O O . ARG A 1 91 ? -12.040 0.888 1.440 1.00 95.25 91 ARG A O 1
ATOM 646 N N . GLY A 1 92 ? -11.822 -1.165 0.589 1.00 95.88 92 GLY A N 1
ATOM 647 C CA . GLY A 1 92 ? -13.210 -1.270 0.124 1.00 95.88 92 GLY A CA 1
ATOM 648 C C . GLY A 1 92 ? -14.186 -1.891 1.126 1.00 95.88 92 GLY A C 1
ATOM 649 O O . GLY A 1 92 ? -15.358 -1.499 1.171 1.00 95.88 92 GLY A O 1
ATOM 650 N N . VAL A 1 93 ? -13.719 -2.859 1.918 1.00 96.44 93 VAL A N 1
ATOM 651 C CA . VAL A 1 93 ? -14.568 -3.724 2.752 1.00 96.44 93 VAL A CA 1
ATOM 652 C C . VAL A 1 93 ? -14.492 -3.327 4.222 1.00 96.44 93 VAL A C 1
ATOM 654 O O . VAL A 1 93 ? -15.536 -3.060 4.820 1.00 96.44 93 VAL A O 1
ATOM 657 N N . LEU A 1 94 ? -13.292 -3.223 4.804 1.00 93.69 94 LEU A N 1
ATOM 658 C CA . LEU A 1 94 ? -13.129 -2.933 6.240 1.00 93.69 94 LEU A CA 1
ATOM 659 C C . LEU A 1 94 ? -13.860 -1.660 6.723 1.00 93.69 94 LEU A C 1
ATOM 661 O O . LEU A 1 94 ? -14.521 -1.732 7.765 1.00 93.69 94 LEU A O 1
ATOM 665 N N . PRO A 1 95 ? -13.884 -0.534 5.975 1.00 95.50 95 PRO A N 1
ATOM 666 C CA . PRO A 1 95 ? -14.617 0.669 6.381 1.00 95.50 95 PRO A CA 1
ATOM 667 C C . PRO A 1 95 ? -16.129 0.482 6.531 1.00 95.50 95 PRO A C 1
ATOM 669 O O . PRO A 1 95 ? -16.802 1.302 7.171 1.00 95.50 95 PRO A O 1
ATOM 672 N N . ARG A 1 96 ? -16.687 -0.552 5.890 1.00 96.69 96 ARG A N 1
ATOM 673 C CA . ARG A 1 96 ? -18.119 -0.873 5.920 1.00 96.69 96 ARG A CA 1
ATOM 674 C C . ARG A 1 96 ? -18.499 -1.700 7.146 1.00 96.69 96 ARG A C 1
ATOM 676 O O . ARG A 1 96 ? -19.664 -1.682 7.522 1.00 96.69 96 ARG A O 1
ATOM 683 N N . VAL A 1 97 ? -17.537 -2.382 7.772 1.00 94.44 97 VAL A N 1
ATOM 684 C CA . VAL A 1 97 ? -17.776 -3.279 8.912 1.00 94.44 97 VAL A CA 1
ATOM 685 C C . VAL A 1 97 ? -18.023 -2.488 10.195 1.00 94.44 97 VAL A C 1
ATOM 687 O O . VAL A 1 97 ? -19.021 -2.710 10.875 1.00 94.44 97 VAL A O 1
ATOM 690 N N . CYS A 1 98 ? -17.137 -1.549 10.540 1.00 93.50 98 CYS A N 1
ATOM 691 C CA . CYS A 1 98 ? -17.317 -0.691 11.713 1.00 93.50 98 CYS A CA 1
ATOM 692 C C . CYS A 1 98 ? -16.570 0.647 11.581 1.00 93.50 98 CYS A C 1
ATOM 694 O O . CYS A 1 98 ? -15.740 0.838 10.692 1.00 93.50 98 CYS A O 1
ATOM 696 N N . ARG A 1 99 ? -16.864 1.591 12.489 1.00 94.56 99 ARG A N 1
ATOM 697 C CA . ARG A 1 99 ? -16.232 2.923 12.499 1.00 94.56 99 ARG A CA 1
ATOM 698 C C . ARG A 1 99 ? -14.738 2.868 12.826 1.00 94.56 99 ARG A C 1
ATOM 700 O O . ARG A 1 99 ? -13.972 3.552 12.172 1.00 94.56 99 ARG A O 1
ATOM 707 N N . ALA A 1 100 ? -14.314 2.029 13.770 1.00 91.56 100 ALA A N 1
ATOM 708 C CA . ALA A 1 100 ? -12.898 1.918 14.129 1.00 91.56 100 ALA A CA 1
ATOM 709 C C . ALA A 1 100 ? -12.038 1.459 12.936 1.00 91.56 100 ALA A C 1
ATOM 711 O O . ALA A 1 100 ? -11.036 2.086 12.613 1.00 91.56 100 ALA A O 1
ATOM 712 N N . LEU A 1 101 ? -12.483 0.426 12.212 1.00 92.75 101 LEU A N 1
ATOM 713 C CA . LEU A 1 101 ? -11.794 -0.067 11.014 1.00 92.75 101 LEU A CA 1
ATOM 714 C C . LEU A 1 101 ? -11.821 0.935 9.854 1.00 92.75 101 LEU A C 1
ATOM 716 O O . LEU A 1 101 ? -10.917 0.941 9.025 1.00 92.75 101 LEU A O 1
ATOM 720 N N . ARG A 1 102 ? -12.837 1.803 9.797 1.00 95.31 102 ARG A N 1
ATOM 721 C CA . ARG A 1 102 ? -12.881 2.913 8.840 1.00 95.31 102 ARG A CA 1
ATOM 722 C C . ARG A 1 102 ? -11.795 3.944 9.102 1.00 95.31 102 ARG A C 1
ATOM 724 O O . ARG A 1 102 ? -11.218 4.427 8.137 1.00 95.31 102 ARG A O 1
ATOM 731 N N . GLU A 1 103 ? -11.533 4.275 10.362 1.00 94.00 103 GLU A N 1
ATOM 732 C CA . GLU A 1 103 ? -10.461 5.215 10.702 1.00 94.00 103 GLU A CA 1
ATOM 733 C C . GLU A 1 103 ? -9.090 4.614 10.383 1.00 94.00 103 GLU A C 1
ATOM 735 O O . GLU A 1 103 ? -8.280 5.264 9.731 1.00 94.00 103 GLU A O 1
ATOM 740 N N . VAL A 1 104 ? -8.878 3.331 10.696 1.00 91.38 104 VAL A N 1
ATOM 741 C CA . VAL A 1 104 ? -7.656 2.603 10.305 1.00 91.38 104 VAL A CA 1
ATOM 742 C C . VAL A 1 104 ? -7.446 2.622 8.787 1.00 91.38 104 VAL A C 1
ATOM 744 O O . VAL A 1 104 ? -6.357 2.912 8.308 1.00 91.38 104 VAL A O 1
ATOM 747 N N . ALA A 1 105 ? -8.495 2.361 8.007 1.00 93.88 105 ALA A N 1
ATOM 748 C CA . ALA A 1 105 ? -8.417 2.354 6.547 1.00 93.88 105 ALA A CA 1
ATOM 749 C C . ALA A 1 105 ? -8.263 3.752 5.913 1.00 93.88 105 ALA A C 1
ATOM 751 O O . ALA A 1 105 ? -8.034 3.841 4.707 1.00 93.88 105 ALA A O 1
ATOM 752 N N . ARG A 1 1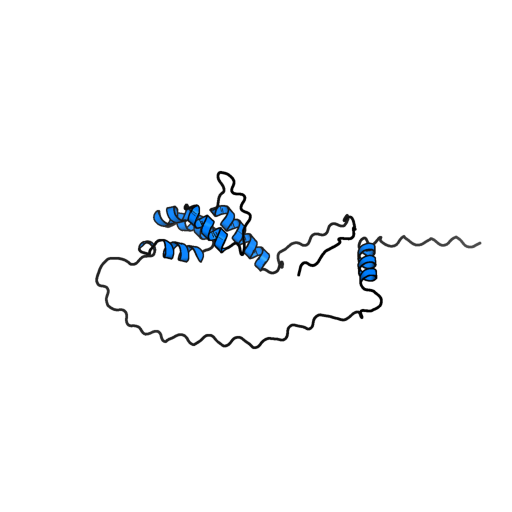06 ? -8.405 4.837 6.684 1.00 93.69 106 ARG A N 1
ATOM 753 C CA . ARG A 1 106 ? -8.177 6.222 6.235 1.00 93.69 106 ARG A CA 1
ATOM 754 C C . ARG A 1 106 ? -6.804 6.760 6.622 1.00 93.69 106 ARG A C 1
ATOM 756 O O . ARG A 1 106 ? -6.433 7.831 6.152 1.00 93.69 106 ARG A O 1
ATOM 763 N N . ASP A 1 107 ? -6.067 6.045 7.463 1.00 94.00 107 ASP A N 1
ATOM 764 C CA . ASP A 1 107 ? -4.764 6.483 7.936 1.00 94.00 107 ASP A CA 1
ATOM 765 C C . ASP A 1 107 ? -3.727 6.443 6.802 1.00 94.00 107 ASP A C 1
ATOM 767 O O . ASP A 1 107 ? -3.264 5.384 6.370 1.00 94.00 107 ASP A O 1
ATOM 771 N N . ALA A 1 108 ? -3.350 7.629 6.322 1.00 91.69 108 ALA A N 1
ATOM 772 C CA . ALA A 1 108 ? -2.354 7.798 5.272 1.00 91.69 108 ALA A CA 1
ATOM 773 C C . ALA A 1 108 ? -0.977 7.240 5.669 1.00 91.69 108 ALA A C 1
ATOM 775 O O . ALA A 1 108 ? -0.268 6.702 4.819 1.00 91.69 108 ALA A O 1
ATOM 776 N N . VAL A 1 109 ? -0.600 7.317 6.951 1.00 91.56 109 VAL A N 1
ATOM 777 C CA . VAL A 1 109 ? 0.694 6.813 7.433 1.00 91.56 109 VAL A CA 1
ATOM 778 C C . VAL A 1 109 ? 0.708 5.289 7.403 1.00 91.56 109 VAL A C 1
ATOM 780 O O . VAL A 1 109 ? 1.687 4.695 6.946 1.00 91.56 109 VAL A O 1
ATOM 783 N N . ALA A 1 110 ? -0.390 4.647 7.810 1.00 92.94 110 ALA A N 1
ATOM 784 C CA . ALA A 1 110 ? -0.536 3.196 7.722 1.00 92.94 110 ALA A CA 1
ATOM 785 C C . ALA A 1 110 ? -0.402 2.696 6.273 1.00 92.94 110 ALA A C 1
ATOM 787 O O . ALA A 1 110 ? 0.315 1.722 6.016 1.00 92.94 110 ALA A O 1
ATOM 788 N N . TRP A 1 111 ? -1.027 3.391 5.316 1.00 93.81 111 TRP A N 1
ATOM 789 C CA . TRP A 1 111 ? -0.884 3.082 3.892 1.00 93.81 111 TRP A CA 1
ATOM 790 C C . TRP A 1 111 ? 0.535 3.326 3.376 1.00 93.81 111 TRP A C 1
ATOM 792 O O . TRP A 1 111 ? 1.083 2.461 2.697 1.00 93.81 111 TRP A O 1
ATOM 802 N N . ARG A 1 112 ? 1.186 4.433 3.746 1.00 90.88 112 ARG A N 1
ATOM 803 C CA . ARG A 1 112 ? 2.584 4.702 3.369 1.00 90.88 112 ARG 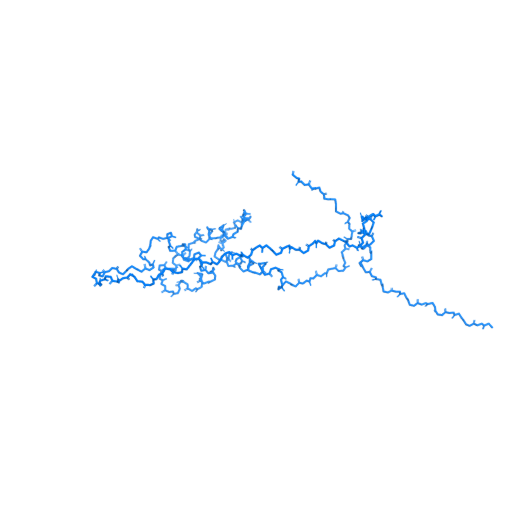A CA 1
ATOM 804 C C . ARG A 1 112 ? 3.534 3.611 3.869 1.00 90.88 112 ARG A C 1
ATOM 806 O O . ARG A 1 112 ? 4.349 3.106 3.100 1.00 90.88 112 ARG A O 1
ATOM 813 N N . LEU A 1 113 ? 3.394 3.196 5.129 1.00 90.06 113 LEU A N 1
ATOM 814 C CA . LEU A 1 113 ? 4.184 2.104 5.708 1.00 90.06 113 LEU A CA 1
ATOM 815 C C . LEU A 1 113 ? 3.915 0.768 5.006 1.00 90.06 113 LEU A C 1
ATOM 817 O O . LEU A 1 113 ? 4.832 -0.025 4.797 1.00 90.06 113 LEU A O 1
ATOM 821 N N . ARG A 1 114 ? 2.662 0.494 4.630 1.00 92.00 114 ARG A N 1
ATOM 822 C CA . ARG A 1 114 ? 2.310 -0.696 3.843 1.00 92.00 114 ARG A CA 1
ATOM 823 C C . ARG A 1 114 ? 2.946 -0.663 2.452 1.00 92.00 114 ARG A C 1
ATOM 825 O O . ARG A 1 114 ? 3.510 -1.676 2.034 1.00 92.00 114 ARG A O 1
ATOM 832 N N . LEU A 1 115 ? 2.901 0.482 1.769 1.00 91.19 115 LEU A N 1
ATOM 833 C CA . LEU A 1 115 ? 3.517 0.667 0.456 1.00 91.19 115 LEU A CA 1
ATOM 834 C C . LEU A 1 115 ? 5.020 0.392 0.525 1.00 91.19 115 LEU A C 1
ATOM 836 O O . LEU A 1 115 ? 5.535 -0.400 -0.255 1.00 91.19 115 LEU A O 1
ATOM 840 N N . GLN A 1 116 ? 5.701 0.984 1.509 1.00 88.56 116 GLN A N 1
ATOM 841 C CA . GLN A 1 116 ? 7.139 0.805 1.723 1.00 88.56 116 GLN A CA 1
ATOM 842 C C . GLN A 1 116 ? 7.517 -0.644 2.037 1.00 88.56 116 GLN A C 1
ATOM 844 O O . GLN A 1 116 ? 8.542 -1.119 1.564 1.00 88.56 116 GLN A O 1
ATOM 849 N N . ARG A 1 117 ? 6.695 -1.367 2.808 1.00 88.56 117 ARG A N 1
ATOM 850 C CA . ARG A 1 117 ? 6.914 -2.800 3.071 1.00 88.56 117 ARG A CA 1
ATOM 851 C C . ARG A 1 117 ? 6.716 -3.664 1.823 1.00 88.56 117 ARG A C 1
ATOM 853 O O . ARG A 1 117 ? 7.382 -4.685 1.678 1.00 88.56 117 ARG A O 1
ATOM 860 N N . SER A 1 118 ? 5.796 -3.272 0.944 1.00 87.44 118 SER A N 1
ATOM 861 C CA . SER A 1 118 ? 5.447 -4.030 -0.265 1.00 87.44 118 SER A CA 1
ATOM 862 C C . SER A 1 118 ? 6.419 -3.760 -1.415 1.00 87.44 118 SER A C 1
ATOM 864 O O . SER A 1 118 ? 6.771 -4.671 -2.168 1.00 87.44 118 SER A O 1
ATOM 866 N N . ALA A 1 119 ? 6.893 -2.521 -1.537 1.00 83.12 119 ALA A N 1
ATOM 867 C CA . ALA A 1 119 ? 7.948 -2.143 -2.458 1.00 83.12 119 ALA A CA 1
ATOM 868 C C . ALA A 1 119 ? 9.270 -2.753 -1.969 1.00 83.12 119 ALA A C 1
ATOM 870 O O . ALA A 1 119 ? 9.823 -2.352 -0.952 1.00 83.12 119 ALA A O 1
ATOM 871 N N . ARG A 1 120 ? 9.788 -3.758 -2.680 1.00 75.56 120 ARG A N 1
ATOM 872 C CA . ARG A 1 120 ? 11.035 -4.475 -2.342 1.00 75.56 120 ARG A CA 1
ATOM 873 C C . ARG A 1 120 ? 12.302 -3.631 -2.596 1.00 75.56 120 ARG A C 1
ATOM 875 O O . ARG A 1 120 ? 13.259 -4.119 -3.190 1.00 75.56 120 ARG A O 1
ATOM 882 N N . GLY A 1 121 ? 12.301 -2.362 -2.199 1.00 74.81 121 GLY A N 1
ATOM 883 C CA . GLY A 1 121 ? 13.372 -1.398 -2.436 1.00 74.81 121 GLY A CA 1
ATOM 884 C C . GLY A 1 121 ? 12.901 0.049 -2.254 1.00 74.81 121 GLY A C 1
ATOM 885 O O . GLY A 1 121 ? 11.709 0.283 -2.042 1.00 74.81 121 GLY A O 1
ATOM 886 N N . PRO A 1 122 ? 13.818 1.031 -2.331 1.00 67.44 122 PRO A N 1
ATOM 887 C CA . PRO A 1 122 ? 13.458 2.442 -2.288 1.00 67.44 122 PRO A CA 1
ATOM 888 C C . PRO A 1 122 ? 12.542 2.766 -3.471 1.00 67.44 122 PRO A C 1
ATOM 890 O O . PRO A 1 122 ? 12.975 2.808 -4.620 1.00 67.44 122 PRO A O 1
ATOM 893 N N . PHE A 1 123 ? 11.257 2.958 -3.184 1.00 64.62 123 PHE A N 1
ATOM 894 C CA . PHE A 1 123 ? 10.295 3.395 -4.181 1.00 64.62 123 PHE A CA 1
ATOM 895 C C . PHE A 1 123 ? 10.484 4.902 -4.385 1.00 64.62 123 PHE A C 1
ATOM 897 O O . PHE A 1 123 ? 10.401 5.641 -3.398 1.00 64.62 123 PHE A O 1
ATOM 904 N N . PRO A 1 124 ? 10.744 5.382 -5.615 1.00 65.62 124 PRO A N 1
ATOM 905 C CA . PRO A 1 124 ? 10.829 6.808 -5.891 1.00 65.62 124 PRO A CA 1
ATOM 906 C C . PRO A 1 124 ? 9.411 7.392 -5.861 1.00 65.62 124 PRO A C 1
ATOM 908 O O . PRO A 1 124 ? 8.812 7.656 -6.899 1.00 65.62 124 PRO A O 1
ATOM 911 N N . VAL A 1 125 ? 8.829 7.535 -4.666 1.00 63.50 125 VAL A N 1
ATOM 912 C CA . VAL A 1 125 ? 7.568 8.260 -4.514 1.00 63.50 125 VAL A CA 1
ATOM 913 C C . VAL A 1 125 ? 7.922 9.737 -4.621 1.00 63.50 125 VAL A C 1
ATOM 915 O O . VAL A 1 125 ? 8.481 10.312 -3.687 1.00 63.50 125 VAL A O 1
ATOM 918 N N . LEU A 1 126 ? 7.631 10.353 -5.763 1.00 66.31 126 LEU A N 1
ATOM 919 C CA . LEU A 1 126 ? 7.526 11.803 -5.815 1.00 66.31 126 LEU A CA 1
ATOM 920 C C . LEU A 1 126 ? 6.172 12.143 -5.185 1.00 66.31 126 LEU A C 1
ATOM 922 O O . LEU A 1 126 ? 5.130 12.011 -5.819 1.00 66.31 126 LEU A O 1
ATOM 926 N N . GLU A 1 127 ? 6.184 12.429 -3.884 1.00 70.88 127 GLU A N 1
ATOM 927 C CA . GLU A 1 127 ? 4.972 12.743 -3.127 1.00 70.88 127 GLU A CA 1
ATOM 928 C C . GLU A 1 127 ? 4.439 14.105 -3.592 1.00 70.88 127 GLU A C 1
ATOM 930 O O . GLU A 1 127 ? 4.985 15.151 -3.245 1.00 70.88 127 GLU A O 1
ATOM 935 N N . GLU A 1 128 ? 3.388 14.087 -4.410 1.00 79.44 128 GLU A N 1
ATOM 936 C CA . GLU A 1 128 ? 2.624 15.282 -4.766 1.00 79.44 128 GLU A CA 1
ATOM 937 C C . GLU A 1 128 ? 1.583 15.603 -3.684 1.00 79.44 128 GLU A C 1
ATOM 939 O O . GLU A 1 128 ? 1.129 14.736 -2.927 1.00 79.44 128 GLU A O 1
ATOM 944 N N . GLU A 1 129 ? 1.183 16.870 -3.602 1.00 81.31 129 GLU A N 1
ATOM 945 C CA . GLU A 1 129 ? 0.163 17.313 -2.656 1.00 81.31 129 GLU A CA 1
ATOM 946 C C . GLU A 1 129 ? -1.170 16.596 -2.944 1.00 81.31 129 GLU A C 1
ATOM 948 O O . GLU A 1 129 ? -1.712 16.677 -4.044 1.00 81.31 129 GLU A O 1
ATOM 953 N N . GLY A 1 130 ? -1.702 15.867 -1.957 1.00 83.81 130 GLY A N 1
ATOM 954 C CA . GLY A 1 130 ? -2.929 15.076 -2.124 1.00 83.81 130 GLY A CA 1
ATOM 955 C C . GLY A 1 130 ? -2.734 13.657 -2.675 1.00 83.81 130 GLY A C 1
ATOM 956 O O . GLY A 1 130 ? -3.712 13.043 -3.098 1.00 83.81 130 GLY A O 1
ATOM 957 N N . PHE A 1 131 ? -1.512 13.114 -2.648 1.00 88.81 131 PHE A N 1
ATOM 958 C CA . PHE A 1 131 ? -1.240 11.735 -3.064 1.00 88.81 131 PHE A CA 1
ATOM 959 C C . PHE A 1 131 ? -2.093 10.694 -2.307 1.00 88.81 131 PHE A C 1
ATOM 961 O O . PHE A 1 131 ? -2.070 10.612 -1.074 1.00 88.81 131 PHE A O 1
ATOM 968 N N . ASP A 1 132 ? -2.821 9.854 -3.050 1.00 91.94 132 ASP A N 1
ATOM 969 C CA . ASP A 1 132 ? -3.641 8.778 -2.485 1.00 91.94 132 ASP A CA 1
ATOM 970 C C . ASP A 1 132 ? -2.798 7.518 -2.235 1.00 91.94 132 ASP A C 1
ATOM 972 O O . ASP A 1 132 ? -2.690 6.614 -3.068 1.00 91.94 132 ASP A O 1
ATOM 976 N N . TRP A 1 133 ? -2.236 7.438 -1.028 1.00 91.94 133 TRP A N 1
ATOM 977 C CA . TRP A 1 133 ? -1.476 6.280 -0.554 1.00 91.94 133 TRP A CA 1
ATOM 978 C C . TRP A 1 133 ? -2.250 4.960 -0.624 1.00 91.94 133 TRP A C 1
ATOM 980 O O . TRP A 1 133 ? -1.651 3.904 -0.840 1.00 91.94 133 TRP A O 1
ATOM 990 N N . SER A 1 134 ? -3.573 5.003 -0.439 1.00 94.00 134 SER A N 1
ATOM 991 C CA . SER A 1 134 ? -4.410 3.804 -0.462 1.00 94.00 134 SER A CA 1
ATOM 992 C C . SER A 1 134 ? -4.586 3.276 -1.884 1.00 94.00 134 SER A C 1
ATOM 994 O O . SER A 1 134 ? -4.535 2.064 -2.097 1.00 94.00 134 SER A O 1
ATOM 996 N N . ALA A 1 135 ? -4.742 4.170 -2.865 1.00 93.94 135 ALA A N 1
ATOM 997 C CA . ALA A 1 135 ? -4.762 3.811 -4.278 1.00 93.94 135 ALA A CA 1
ATOM 998 C C . ALA A 1 135 ? -3.405 3.290 -4.743 1.00 93.94 135 ALA A C 1
ATOM 1000 O O . ALA A 1 135 ? -3.351 2.204 -5.313 1.00 93.94 135 ALA A O 1
ATOM 1001 N N . ALA A 1 136 ? -2.319 3.974 -4.383 1.00 92.56 136 ALA A N 1
ATOM 1002 C CA . ALA A 1 136 ? -0.969 3.537 -4.725 1.00 92.56 136 ALA A CA 1
ATOM 1003 C C . ALA A 1 136 ? -0.651 2.126 -4.202 1.00 92.56 136 ALA A C 1
ATOM 1005 O O . ALA A 1 136 ? -0.023 1.333 -4.902 1.00 92.56 136 ALA A O 1
ATOM 1006 N N . CYS A 1 137 ? -1.112 1.777 -2.993 1.00 93.25 137 CYS A N 1
ATOM 1007 C CA . CYS A 1 137 ? -0.956 0.417 -2.468 1.00 93.25 137 CYS A CA 1
ATOM 1008 C C . CYS A 1 137 ? -1.715 -0.622 -3.298 1.00 93.25 137 CYS A C 1
ATOM 1010 O O . CYS A 1 137 ? -1.178 -1.697 -3.554 1.00 93.25 137 CYS A O 1
ATOM 1012 N N . VAL A 1 138 ? -2.946 -0.311 -3.720 1.00 95.12 138 VAL A N 1
ATOM 1013 C CA . VAL A 1 138 ? -3.737 -1.204 -4.581 1.00 95.12 138 VAL A CA 1
ATOM 1014 C C . VAL A 1 138 ? -3.033 -1.414 -5.918 1.00 95.12 138 VAL A C 1
ATOM 1016 O O . VAL A 1 138 ? -2.845 -2.558 -6.328 1.00 95.12 138 VAL A O 1
ATOM 1019 N N . ASP A 1 139 ? -2.588 -0.334 -6.555 1.00 93.38 139 ASP A N 1
ATOM 1020 C CA . ASP A 1 139 ? -1.927 -0.397 -7.859 1.00 93.38 139 ASP A CA 1
ATOM 1021 C C . ASP A 1 139 ? -0.613 -1.185 -7.787 1.00 93.38 139 ASP A C 1
ATOM 1023 O O . ASP A 1 139 ? -0.342 -2.026 -8.648 1.00 93.38 139 ASP A O 1
ATOM 1027 N N . LEU A 1 140 ? 0.183 -0.970 -6.731 1.00 91.75 140 LEU A N 1
ATOM 1028 C CA . LEU A 1 140 ? 1.426 -1.706 -6.509 1.00 91.75 140 LEU A CA 1
ATOM 1029 C C . LEU A 1 140 ? 1.169 -3.202 -6.308 1.00 91.75 140 LEU A C 1
ATOM 1031 O O . LEU A 1 140 ? 1.857 -4.020 -6.914 1.00 91.75 140 LEU A O 1
ATOM 1035 N N . GLU A 1 141 ? 0.199 -3.578 -5.474 1.00 92.50 141 GLU A N 1
ATOM 1036 C CA . GLU A 1 141 ? -0.129 -4.988 -5.231 1.00 92.50 141 GLU A CA 1
ATOM 1037 C C . GLU A 1 141 ? -0.634 -5.683 -6.501 1.00 92.50 141 GLU A C 1
ATOM 1039 O O . GLU A 1 141 ? -0.180 -6.787 -6.814 1.00 92.50 141 GLU A O 1
ATOM 1044 N N . GLU A 1 142 ? -1.499 -5.028 -7.281 1.00 91.31 142 GLU A N 1
ATOM 1045 C CA . GLU A 1 142 ? -1.951 -5.557 -8.570 1.00 91.31 142 GLU A CA 1
ATOM 1046 C C . GLU A 1 142 ? -0.792 -5.707 -9.561 1.00 91.31 142 GLU A C 1
ATOM 1048 O O . GLU A 1 142 ? -0.704 -6.716 -10.266 1.00 91.31 142 GLU A O 1
ATOM 1053 N N . HIS A 1 143 ? 0.119 -4.734 -9.610 1.00 89.50 143 HIS A N 1
ATOM 1054 C CA . HIS A 1 143 ? 1.309 -4.812 -10.448 1.00 89.50 143 HIS A CA 1
ATOM 1055 C C . HIS A 1 143 ? 2.194 -5.986 -10.016 1.00 89.50 143 HIS A C 1
ATOM 1057 O O . HIS A 1 143 ? 2.504 -6.858 -10.823 1.00 89.50 143 HIS A O 1
ATOM 1063 N N . LEU A 1 144 ? 2.524 -6.098 -8.730 1.00 88.88 144 LEU A N 1
ATOM 1064 C CA . LEU A 1 144 ? 3.318 -7.214 -8.212 1.00 88.88 144 LEU A CA 1
ATOM 1065 C C . LEU A 1 144 ? 2.664 -8.571 -8.497 1.00 88.88 144 LEU A C 1
ATOM 1067 O O . LEU A 1 144 ? 3.369 -9.525 -8.818 1.00 88.88 144 LEU A O 1
ATOM 1071 N N . GLN A 1 145 ? 1.334 -8.666 -8.445 1.00 88.25 145 GLN A N 1
ATOM 1072 C CA . GLN A 1 145 ? 0.615 -9.890 -8.793 1.00 88.25 145 GLN A CA 1
ATOM 1073 C C . GLN A 1 145 ? 0.708 -10.216 -10.292 1.00 88.25 145 GLN A C 1
ATOM 1075 O O . GLN A 1 145 ? 0.994 -11.360 -10.651 1.00 88.25 145 GLN A O 1
ATOM 1080 N N . ARG A 1 146 ? 0.498 -9.225 -11.172 1.00 87.00 146 ARG A N 1
ATOM 1081 C CA . ARG A 1 146 ? 0.596 -9.404 -12.634 1.00 87.00 146 ARG A CA 1
ATOM 1082 C C . ARG A 1 146 ? 2.006 -9.837 -13.036 1.00 87.00 146 ARG A C 1
ATOM 1084 O O . ARG A 1 146 ? 2.165 -10.825 -13.750 1.00 87.00 146 ARG A O 1
ATOM 1091 N N . TRP A 1 147 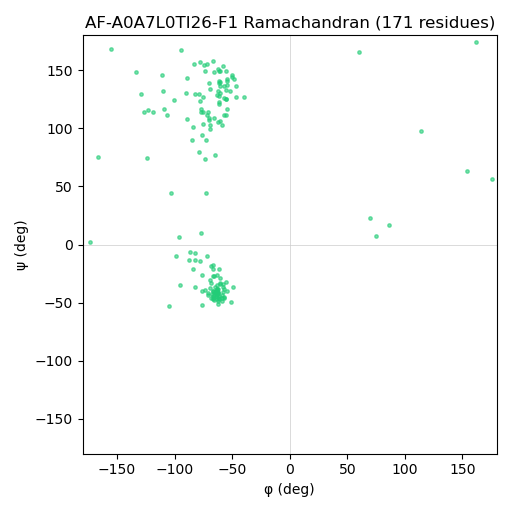? 3.025 -9.160 -12.512 1.00 86.38 147 TRP A N 1
ATOM 1092 C CA . TRP A 1 147 ? 4.432 -9.444 -12.811 1.00 86.38 147 TRP A CA 1
ATOM 1093 C C . TRP A 1 147 ? 4.956 -10.693 -12.093 1.00 86.38 147 TRP A C 1
ATOM 1095 O O . TRP A 1 147 ? 5.837 -11.381 -12.605 1.00 86.38 147 TRP A O 1
ATOM 1105 N N . GLY A 1 148 ? 4.369 -11.053 -10.949 1.00 84.94 148 GLY A N 1
ATOM 1106 C CA . GLY A 1 148 ? 4.687 -12.275 -10.210 1.00 84.94 148 GLY A CA 1
ATOM 1107 C C . GLY A 1 148 ? 4.309 -13.566 -10.942 1.00 84.94 148 GLY A C 1
ATOM 1108 O O . GLY A 1 148 ? 4.855 -14.620 -10.629 1.00 84.94 148 GLY A O 1
ATOM 1109 N N . SER A 1 149 ? 3.433 -13.495 -11.951 1.00 78.25 149 SER A N 1
ATOM 1110 C CA . SER A 1 149 ? 3.038 -14.640 -12.789 1.00 78.25 149 SER A CA 1
ATOM 1111 C C . SER A 1 149 ? 4.081 -15.045 -13.847 1.00 78.25 149 SER A C 1
ATOM 1113 O O . SER A 1 149 ? 3.790 -15.848 -14.732 1.00 78.25 149 SER A O 1
ATOM 1115 N N . GLY A 1 150 ? 5.296 -14.487 -13.784 1.00 76.38 150 GLY A N 1
ATOM 1116 C CA . GLY A 1 150 ? 6.372 -14.790 -14.733 1.00 76.38 150 GLY A CA 1
ATOM 1117 C C . GLY A 1 150 ? 6.117 -14.246 -16.140 1.00 76.38 150 GLY A C 1
ATOM 1118 O O . GLY A 1 150 ? 6.644 -14.786 -17.105 1.00 76.38 150 GLY A O 1
ATOM 1119 N N . GLY A 1 151 ? 5.279 -13.213 -16.267 1.00 75.31 151 GLY A N 1
ATOM 1120 C CA . GLY A 1 151 ? 4.928 -12.609 -17.554 1.00 75.31 151 GLY A CA 1
ATOM 1121 C C . G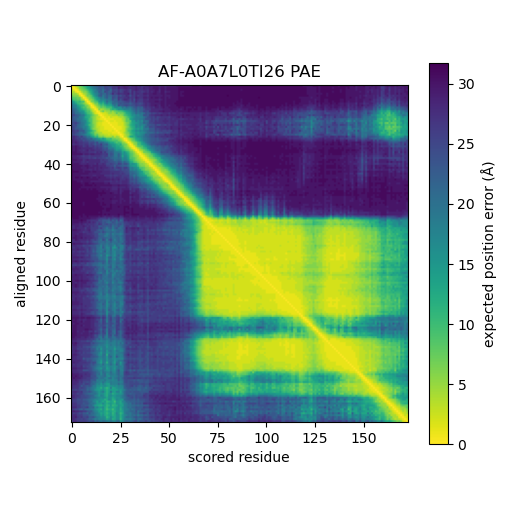LY A 1 151 ? 3.960 -13.437 -18.404 1.00 75.31 151 GLY A C 1
ATOM 1122 O O . GLY A 1 151 ? 3.689 -13.056 -19.536 1.00 75.31 151 GLY A O 1
ATOM 1123 N N . ALA A 1 152 ? 3.395 -14.531 -17.877 1.00 78.44 152 ALA A N 1
ATOM 1124 C CA . ALA A 1 152 ? 2.503 -15.414 -18.636 1.00 78.44 152 ALA A CA 1
ATOM 1125 C C . ALA A 1 152 ? 1.237 -14.711 -19.167 1.00 78.44 152 ALA A C 1
ATOM 1127 O O . ALA A 1 152 ? 0.693 -15.115 -20.189 1.00 78.44 152 ALA A O 1
ATOM 1128 N N . SER A 1 153 ? 0.764 -13.667 -18.480 1.00 76.88 153 SER A N 1
ATOM 1129 C CA . SER A 1 153 ? -0.389 -12.860 -18.902 1.00 76.88 153 SER A CA 1
ATOM 1130 C C . SER A 1 153 ? -0.007 -11.588 -19.667 1.00 76.88 153 SER A C 1
ATOM 1132 O O . SER A 1 153 ? -0.864 -10.729 -19.865 1.00 76.88 153 SER A O 1
ATOM 1134 N N . MET A 1 154 ? 1.272 -11.395 -19.989 1.00 83.81 154 MET A N 1
ATOM 1135 C CA . MET A 1 154 ? 1.764 -10.160 -20.589 1.00 83.81 154 MET A CA 1
ATOM 1136 C C . MET A 1 154 ? 1.691 -10.263 -22.114 1.00 83.81 154 MET A C 1
ATOM 1138 O O . MET A 1 154 ? 2.123 -11.252 -22.701 1.00 83.81 154 MET A O 1
ATOM 1142 N N . GLU A 1 155 ? 1.116 -9.249 -22.755 1.00 85.06 155 GLU A N 1
ATOM 1143 C CA . GLU A 1 155 ? 1.045 -9.183 -24.211 1.00 85.06 155 GLU A CA 1
ATOM 1144 C C . GLU A 1 155 ? 2.420 -8.813 -24.770 1.00 85.06 155 GLU A C 1
ATOM 1146 O O . GLU A 1 155 ? 3.035 -7.831 -24.348 1.00 85.06 155 GLU A O 1
ATOM 1151 N N . HIS A 1 156 ? 2.912 -9.623 -25.706 1.00 83.69 156 HIS A N 1
ATOM 1152 C CA . HIS A 1 156 ? 4.118 -9.299 -26.448 1.00 83.69 156 HIS A CA 1
ATOM 1153 C C . HIS A 1 156 ? 3.764 -8.360 -27.596 1.00 83.69 156 HIS A C 1
ATOM 1155 O O . HIS A 1 156 ? 2.895 -8.665 -28.410 1.00 83.69 156 HIS A O 1
ATOM 1161 N N . PHE A 1 157 ? 4.499 -7.261 -27.694 1.00 85.56 157 PHE A N 1
ATOM 1162 C CA . PHE A 1 157 ? 4.386 -6.306 -28.783 1.00 85.56 157 PHE A CA 1
ATOM 1163 C C . PHE A 1 157 ? 5.776 -6.035 -29.357 1.00 85.56 157 PHE A C 1
ATOM 1165 O O . PHE A 1 157 ? 6.711 -5.750 -28.607 1.00 85.56 157 PHE A O 1
ATOM 1172 N N . SER A 1 158 ? 5.907 -6.136 -30.680 1.00 83.38 158 SER A N 1
ATOM 1173 C CA . SER A 1 158 ? 7.114 -5.780 -31.427 1.00 83.38 158 SER A CA 1
ATOM 1174 C C . SER A 1 158 ? 6.864 -4.538 -32.275 1.00 83.38 158 SER A C 1
ATOM 1176 O O . SER A 1 158 ? 5.766 -4.324 -32.785 1.00 83.38 158 SER A O 1
ATOM 1178 N N . LEU A 1 159 ? 7.905 -3.723 -32.421 1.00 84.19 159 LEU A N 1
ATOM 1179 C CA . LEU A 1 159 ? 7.940 -2.597 -33.345 1.00 84.19 159 LEU A CA 1
ATOM 1180 C C . LEU A 1 159 ? 8.899 -2.950 -34.476 1.00 84.19 159 LEU A C 1
ATOM 1182 O O . LEU A 1 159 ? 10.093 -3.116 -34.233 1.00 84.19 159 LEU A O 1
ATOM 1186 N N . ASP A 1 160 ? 8.378 -3.035 -35.696 1.00 79.69 160 ASP A N 1
ATOM 1187 C CA . ASP A 1 160 ? 9.162 -3.435 -36.873 1.00 79.69 160 ASP A CA 1
ATOM 1188 C C . ASP A 1 160 ? 10.042 -2.284 -37.405 1.00 79.69 160 ASP A C 1
ATOM 1190 O O . ASP A 1 160 ? 10.983 -2.493 -38.167 1.00 79.69 160 ASP A O 1
ATOM 1194 N N . GLU A 1 161 ? 9.780 -1.052 -36.960 1.00 79.94 161 GLU A N 1
ATOM 1195 C CA . GLU A 1 161 ? 10.480 0.174 -37.367 1.00 79.94 161 GLU A CA 1
ATOM 1196 C C . GLU A 1 161 ? 11.486 0.645 -36.298 1.00 79.94 161 GLU A C 1
ATOM 1198 O O . GLU A 1 161 ? 11.557 1.819 -35.933 1.00 79.94 161 GLU A O 1
ATOM 1203 N N . GLY A 1 162 ? 12.268 -0.286 -35.749 1.00 72.00 162 GLY A N 1
ATOM 1204 C CA . GLY A 1 162 ? 13.345 0.031 -34.812 1.00 72.00 162 GLY A CA 1
ATOM 1205 C C . GLY A 1 162 ? 14.600 0.545 -35.525 1.00 72.00 162 GLY A C 1
ATOM 1206 O O . GLY A 1 162 ? 15.122 -0.096 -36.435 1.00 72.00 162 GLY A O 1
ATOM 1207 N N . HIS A 1 163 ? 15.152 1.678 -35.086 1.00 71.56 163 HIS A N 1
ATOM 1208 C CA . HIS A 1 163 ? 16.499 2.075 -35.500 1.00 71.56 163 HIS A CA 1
ATOM 1209 C C . HIS A 1 163 ? 17.537 1.155 -34.844 1.00 71.56 163 HIS A C 1
ATOM 1211 O O . HIS A 1 163 ? 17.724 1.178 -33.628 1.00 71.56 163 HIS A O 1
ATOM 1217 N N . PHE A 1 164 ? 18.239 0.361 -35.653 1.00 70.69 164 PHE A N 1
ATOM 1218 C CA . PHE A 1 164 ? 19.352 -0.461 -35.185 1.00 70.69 164 PHE A CA 1
ATOM 1219 C C . PHE A 1 164 ? 20.591 0.411 -34.943 1.00 70.69 164 PHE A C 1
ATOM 1221 O O . PHE A 1 164 ? 21.174 0.954 -35.881 1.00 70.69 164 PHE A O 1
ATOM 1228 N N . ALA A 1 165 ? 21.013 0.519 -33.684 1.00 76.44 165 ALA A N 1
ATOM 1229 C CA . ALA A 1 165 ? 22.273 1.136 -33.280 1.00 76.44 165 ALA A CA 1
ATOM 1230 C C . ALA A 1 165 ? 22.990 0.232 -32.267 1.00 76.44 165 ALA A C 1
ATOM 1232 O O . ALA A 1 165 ? 22.346 -0.483 -31.499 1.00 76.44 165 ALA A O 1
ATOM 1233 N N . SER A 1 166 ? 24.324 0.246 -32.266 1.00 76.75 166 SER A N 1
ATOM 1234 C CA . SER A 1 166 ? 25.114 -0.449 -31.246 1.00 76.75 166 SER A CA 1
ATOM 1235 C C . SER A 1 166 ? 24.955 0.246 -29.894 1.00 76.75 166 SER A C 1
ATOM 1237 O O . SER A 1 166 ? 25.071 1.468 -29.813 1.00 76.75 166 SER A O 1
ATOM 1239 N N . VAL A 1 167 ? 24.723 -0.531 -28.835 1.00 79.12 167 VAL A N 1
ATOM 1240 C CA . VAL A 1 167 ? 24.716 -0.038 -27.453 1.00 79.12 167 VAL A CA 1
ATOM 1241 C C . VAL A 1 167 ? 25.986 -0.528 -26.771 1.00 79.12 167 VAL A C 1
ATOM 1243 O O . VAL A 1 167 ? 26.140 -1.726 -26.536 1.00 79.12 167 VAL A O 1
ATOM 1246 N N . ASP A 1 168 ? 26.892 0.392 -26.451 1.00 81.75 168 ASP A N 1
ATOM 1247 C CA . ASP A 1 168 ? 28.055 0.089 -25.623 1.00 81.75 168 ASP A CA 1
ATOM 1248 C C . ASP A 1 168 ? 27.613 -0.003 -24.156 1.00 81.75 168 ASP A C 1
ATOM 1250 O O . ASP A 1 168 ? 27.143 0.971 -23.567 1.00 81.75 168 ASP A O 1
ATOM 1254 N N . SER A 1 169 ? 27.747 -1.184 -23.553 1.00 81.38 169 SER A N 1
ATOM 1255 C CA . SER A 1 169 ? 27.466 -1.403 -22.131 1.00 81.38 169 SER A CA 1
ATOM 1256 C C . SER A 1 169 ? 28.758 -1.663 -21.364 1.00 81.38 169 SER A C 1
ATOM 1258 O O . SER A 1 169 ? 29.552 -2.516 -21.761 1.00 81.38 169 SER A O 1
ATOM 1260 N N . VAL A 1 170 ? 28.946 -0.983 -20.233 1.00 77.69 170 VAL A N 1
ATOM 1261 C CA . VAL A 1 170 ? 30.045 -1.256 -19.297 1.00 77.69 170 VAL A CA 1
ATOM 1262 C C . VAL A 1 170 ? 29.491 -2.072 -18.132 1.00 77.69 170 VAL A C 1
ATOM 1264 O O . VAL A 1 170 ? 28.529 -1.658 -17.488 1.00 77.69 170 VAL A O 1
ATOM 1267 N N . LEU A 1 171 ? 30.082 -3.237 -17.861 1.00 81.00 171 LEU A N 1
ATOM 1268 C CA . LEU A 1 171 ? 29.742 -4.036 -16.687 1.00 81.00 171 LEU A CA 1
ATOM 1269 C C . LEU A 1 171 ? 30.402 -3.411 -15.453 1.00 81.00 171 LEU A C 1
ATOM 1271 O O . LEU A 1 171 ? 31.628 -3.400 -15.347 1.00 81.00 171 LEU A O 1
ATOM 1275 N N . LEU A 1 172 ? 29.591 -2.898 -14.530 1.00 65.75 172 LEU A N 1
ATOM 1276 C CA . LEU A 1 172 ? 30.060 -2.460 -13.218 1.00 65.75 172 LEU A CA 1
ATOM 1277 C C . LEU A 1 172 ? 29.996 -3.663 -12.267 1.00 65.75 172 LEU A C 1
ATOM 1279 O O . LEU A 1 172 ? 28.903 -4.122 -11.934 1.00 65.75 172 LEU A O 1
ATOM 1283 N N . LEU A 1 173 ? 31.171 -4.195 -11.915 1.00 65.56 173 LEU A N 1
ATOM 1284 C CA . LEU A 1 173 ? 31.377 -5.254 -10.919 1.00 65.56 173 LEU A CA 1
ATOM 1285 C C . LEU A 1 173 ? 31.678 -4.651 -9.546 1.00 65.56 173 LEU A C 1
ATOM 1287 O O . LEU A 1 173 ? 32.443 -3.660 -9.506 1.00 65.56 173 LEU A O 1
#

Mean predicted aligned error: 18.27 Å